Protein AF-A0A136IJ63-F1 (afdb_monomer_lite)

Sequence (81 aa):
HTQIQFCADQAKRHGLQHFWVDTCCIDKSDAIELQTAINSMFRWYRSAKRCYIFLSDVSCPSTSSQQPGATSWEAALRASR

Organism: NCBI:txid196109

Secondary structure (DSSP, 8-state):
-HHHHHHHHHHHHTT-S----HHHHS-SS-HHHHHHHHHHHHHHHHH-S------SS------SS---SS-HHHHHHHT--

Radius of gyration: 15.78 Å; chains: 1; bounding box: 28×46×27 Å

Structure (mmCIF, N/CA/C/O backbone):
data_AF-A0A136IJ63-F1
#
_entry.id   AF-A0A136IJ63-F1
#
loop_
_atom_site.group_PDB
_atom_site.id
_atom_site.type_symbol
_atom_site.label_atom_id
_atom_site.label_alt_id
_atom_site.label_comp_id
_atom_site.label_asym_id
_atom_site.label_entity_id
_atom_site.label_seq_id
_atom_site.pdbx_PDB_ins_code
_atom_site.Cartn_x
_atom_site.Cartn_y
_atom_site.Cartn_z
_atom_site.occupancy
_atom_site.B_iso_or_equiv
_atom_site.auth_seq_id
_atom_site.auth_comp_id
_atom_site.auth_asym_id
_atom_site.auth_atom_id
_atom_site.pdbx_PDB_model_num
ATOM 1 N N . HIS A 1 1 ? -2.888 2.145 -11.431 1.00 61.59 1 HIS A N 1
ATOM 2 C CA . HIS A 1 1 ? -3.868 1.956 -10.333 1.00 61.59 1 HIS A CA 1
ATOM 3 C C . HIS A 1 1 ? -3.932 0.533 -9.758 1.00 61.59 1 HIS A C 1
ATOM 5 O O . HIS A 1 1 ? -4.546 0.355 -8.713 1.00 61.59 1 HIS A O 1
ATOM 11 N N . THR A 1 2 ? -3.272 -0.466 -10.357 1.00 78.12 2 THR A N 1
ATOM 12 C CA . THR A 1 2 ? -3.339 -1.887 -9.953 1.00 78.12 2 THR A CA 1
ATOM 13 C C . THR A 1 2 ? -2.943 -2.158 -8.493 1.00 78.12 2 THR A C 1
ATOM 15 O O . THR A 1 2 ? -3.569 -2.976 -7.828 1.00 78.12 2 THR A O 1
ATOM 18 N N . GLN A 1 3 ? -1.962 -1.424 -7.955 1.00 82.25 3 GLN A N 1
ATOM 19 C CA . GLN A 1 3 ? -1.503 -1.561 -6.563 1.00 82.25 3 GLN A CA 1
ATOM 20 C C . GLN A 1 3 ? -2.578 -1.198 -5.526 1.00 82.25 3 GLN A C 1
ATOM 22 O O . GLN A 1 3 ? -2.710 -1.882 -4.516 1.00 82.25 3 GLN A O 1
ATOM 27 N N . ILE A 1 4 ? -3.381 -0.159 -5.786 1.00 86.50 4 ILE A N 1
ATOM 28 C CA . ILE A 1 4 ? -4.426 0.297 -4.853 1.00 86.50 4 ILE A CA 1
ATOM 29 C C . ILE A 1 4 ? -5.535 -0.752 -4.749 1.00 86.50 4 ILE A C 1
ATOM 31 O O . ILE A 1 4 ? -5.953 -1.095 -3.646 1.00 86.50 4 ILE A O 1
ATOM 35 N N . GLN A 1 5 ? -5.981 -1.291 -5.888 1.00 88.81 5 GLN A N 1
ATOM 36 C CA . GLN A 1 5 ? -6.997 -2.348 -5.925 1.00 88.81 5 GLN A CA 1
ATOM 37 C C . GLN A 1 5 ? -6.505 -3.612 -5.215 1.00 88.81 5 GLN A C 1
ATOM 39 O O . GLN A 1 5 ? -7.215 -4.155 -4.373 1.00 88.81 5 GLN A O 1
ATOM 44 N N . PHE A 1 6 ? -5.259 -4.022 -5.479 1.00 88.38 6 PHE A N 1
ATOM 45 C CA . PHE A 1 6 ? -4.641 -5.150 -4.788 1.00 88.38 6 PHE A CA 1
ATOM 46 C C . PHE A 1 6 ? -4.635 -4.951 -3.265 1.00 88.38 6 PHE A C 1
ATOM 48 O O . PHE A 1 6 ? -5.094 -5.825 -2.529 1.00 88.38 6 PHE A O 1
ATOM 55 N N . CYS A 1 7 ? -4.169 -3.798 -2.778 1.00 89.69 7 CYS A N 1
ATOM 56 C CA . CYS A 1 7 ? -4.137 -3.512 -1.345 1.00 89.69 7 CYS A CA 1
ATOM 57 C C . CYS A 1 7 ? -5.539 -3.452 -0.725 1.00 89.69 7 CYS A C 1
ATOM 59 O O . CYS A 1 7 ? -5.724 -3.971 0.375 1.00 89.69 7 CYS A O 1
ATOM 61 N N . ALA A 1 8 ? -6.530 -2.891 -1.425 1.00 90.38 8 ALA A N 1
ATOM 62 C CA . ALA A 1 8 ? -7.919 -2.867 -0.967 1.00 90.38 8 ALA A CA 1
ATOM 63 C C . ALA A 1 8 ? -8.496 -4.286 -0.817 1.00 90.38 8 ALA A C 1
ATOM 65 O O . ALA A 1 8 ? -9.108 -4.607 0.205 1.00 90.38 8 ALA A O 1
ATOM 66 N N . ASP A 1 9 ? -8.240 -5.163 -1.790 1.00 92.06 9 ASP A N 1
ATOM 67 C CA . ASP A 1 9 ? -8.673 -6.559 -1.738 1.00 92.06 9 ASP A CA 1
ATOM 68 C C . ASP A 1 9 ? -7.992 -7.327 -0.602 1.00 92.06 9 ASP A C 1
ATOM 70 O O . ASP A 1 9 ? -8.656 -8.074 0.122 1.00 92.06 9 ASP A O 1
ATOM 74 N N . GLN A 1 10 ? -6.683 -7.136 -0.403 1.00 92.88 10 GLN A N 1
ATOM 75 C CA . GLN A 1 10 ? -5.963 -7.747 0.719 1.00 92.88 10 GLN A CA 1
ATOM 76 C C . GLN A 1 10 ? -6.489 -7.230 2.063 1.00 92.88 10 GLN A C 1
ATOM 78 O O . GLN A 1 10 ? -6.795 -8.026 2.950 1.00 92.88 10 GLN A O 1
ATOM 83 N N . ALA A 1 11 ? -6.671 -5.917 2.212 1.00 92.06 11 ALA A N 1
ATOM 84 C CA . ALA A 1 11 ? -7.218 -5.321 3.426 1.00 92.06 11 ALA A CA 1
ATOM 85 C C . ALA A 1 11 ? -8.592 -5.914 3.764 1.00 92.06 11 ALA A C 1
ATOM 87 O O . ALA A 1 11 ? -8.802 -6.367 4.891 1.00 92.06 11 ALA A O 1
ATOM 88 N N . LYS A 1 12 ? -9.484 -6.028 2.771 1.00 93.00 12 LYS A N 1
ATOM 89 C CA . LYS A 1 12 ? -10.803 -6.653 2.930 1.00 93.00 12 LYS A CA 1
ATOM 90 C C . LYS A 1 12 ? -10.703 -8.120 3.354 1.00 93.00 12 LYS A C 1
ATOM 92 O O . LYS A 1 12 ? -11.381 -8.519 4.298 1.00 93.00 12 LYS A O 1
ATOM 97 N N . ARG A 1 13 ? -9.840 -8.915 2.709 1.00 93.38 13 ARG A N 1
ATOM 98 C CA . ARG A 1 13 ? -9.608 -10.335 3.057 1.00 93.38 13 ARG A CA 1
ATOM 99 C C . ARG A 1 13 ? -9.103 -10.515 4.487 1.00 93.38 13 ARG A C 1
ATOM 101 O O . ARG A 1 13 ? -9.435 -11.504 5.131 1.00 93.38 13 ARG A O 1
ATOM 108 N N . HIS A 1 14 ? -8.318 -9.564 4.981 1.00 91.81 14 HIS A N 1
ATOM 109 C CA . HIS A 1 14 ? -7.742 -9.599 6.323 1.00 91.81 14 HIS A CA 1
ATOM 110 C C . HIS A 1 14 ? -8.534 -8.797 7.366 1.00 91.81 14 HIS A C 1
ATOM 112 O O . HIS A 1 14 ? -8.069 -8.656 8.497 1.00 91.81 14 HIS A O 1
ATOM 118 N N . GLY A 1 15 ? -9.721 -8.285 7.016 1.00 93.25 15 GLY A N 1
ATOM 119 C CA . GLY A 1 15 ? -10.580 -7.530 7.932 1.00 93.25 15 GLY A CA 1
ATOM 120 C C . GLY A 1 15 ? -9.970 -6.206 8.409 1.00 93.25 15 GLY A C 1
ATOM 121 O O . GLY A 1 15 ? -10.252 -5.758 9.520 1.00 93.25 15 GLY A O 1
ATOM 122 N N . LEU A 1 16 ? -9.099 -5.591 7.607 1.00 92.69 16 LEU A N 1
ATOM 123 C CA . LEU A 1 16 ? -8.480 -4.301 7.900 1.00 92.69 16 LEU A CA 1
ATOM 124 C C . LEU A 1 16 ? -9.364 -3.171 7.361 1.00 92.69 16 LEU A C 1
ATOM 126 O O . LEU A 1 16 ? -9.718 -3.162 6.186 1.00 92.69 16 LEU A O 1
ATOM 130 N N . GLN A 1 17 ? -9.697 -2.204 8.218 1.00 91.00 17 GLN A N 1
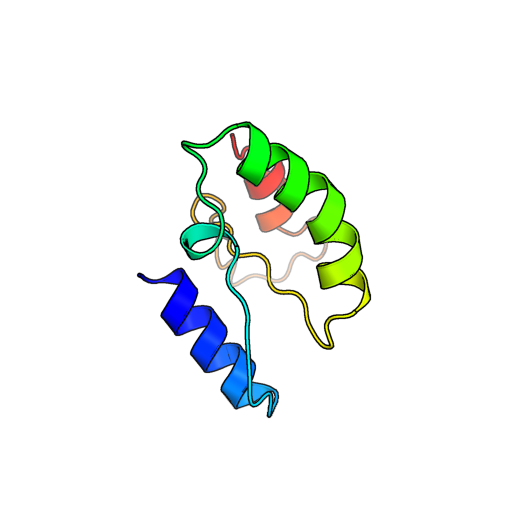ATOM 131 C CA . GLN A 1 17 ? -10.526 -1.050 7.838 1.00 91.00 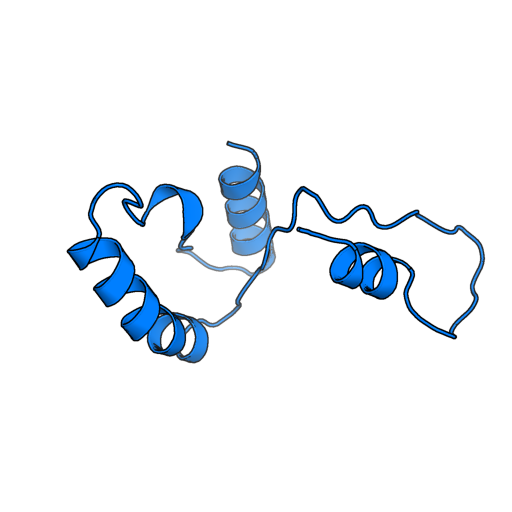17 GLN A CA 1
ATOM 132 C C . GLN A 1 17 ? -9.761 0.010 7.040 1.00 91.00 17 GLN A C 1
ATOM 134 O O . GLN A 1 17 ? -10.355 0.739 6.255 1.00 91.00 17 GLN A O 1
ATOM 139 N N . HIS A 1 18 ? -8.446 0.087 7.242 1.00 88.25 18 HIS A N 1
ATOM 140 C CA . HIS A 1 18 ? -7.585 1.076 6.610 1.00 88.25 18 HIS A CA 1
ATOM 141 C C . HIS A 1 18 ? -6.336 0.392 6.063 1.00 88.25 18 HIS A C 1
ATOM 143 O O . HIS A 1 18 ? -5.826 -0.561 6.660 1.00 88.25 18 HIS A O 1
ATOM 149 N N . PHE A 1 19 ? -5.839 0.902 4.942 1.00 89.69 19 PHE A N 1
ATOM 150 C CA . PHE A 1 19 ? -4.572 0.498 4.349 1.00 89.69 19 PHE A CA 1
ATOM 151 C C . PHE A 1 19 ? -3.826 1.731 3.836 1.00 89.69 19 PHE A C 1
ATOM 153 O O . PHE A 1 19 ? -4.425 2.781 3.608 1.00 89.69 19 PHE A O 1
ATOM 160 N N . TRP A 1 20 ? -2.514 1.589 3.673 1.00 86.38 20 TRP A N 1
ATOM 161 C CA . TRP A 1 20 ? -1.630 2.629 3.159 1.00 86.38 20 TRP A CA 1
ATOM 162 C C . TRP A 1 20 ? -0.838 2.085 1.968 1.00 86.38 20 TRP A C 1
ATOM 164 O O . TRP A 1 20 ? -0.500 0.900 1.946 1.00 86.38 20 TRP A O 1
ATOM 174 N N . VAL A 1 21 ? -0.582 2.939 0.976 1.00 85.88 21 VAL A N 1
ATOM 175 C CA . VAL A 1 21 ? 0.157 2.601 -0.246 1.00 85.88 21 VAL A CA 1
ATOM 176 C C . VAL A 1 21 ? 1.216 3.673 -0.478 1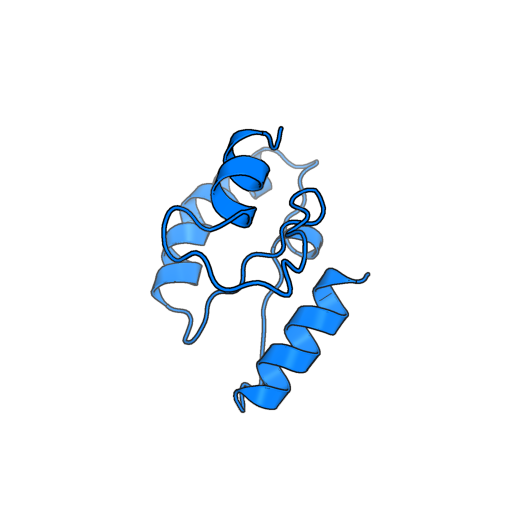.00 85.88 21 VAL A C 1
ATOM 178 O O . VAL A 1 21 ? 0.895 4.825 -0.736 1.00 85.88 21 VAL A O 1
ATOM 181 N N . ASP A 1 22 ? 2.482 3.289 -0.407 1.00 79.19 22 ASP A N 1
ATOM 182 C CA . ASP A 1 22 ? 3.644 4.170 -0.544 1.00 79.19 22 ASP A CA 1
ATOM 183 C C . ASP A 1 22 ? 3.732 4.854 -1.921 1.00 79.19 22 ASP A C 1
ATOM 185 O O . ASP A 1 22 ? 3.960 6.056 -2.021 1.00 79.19 22 ASP A O 1
ATOM 189 N N . THR A 1 23 ? 3.489 4.101 -2.993 1.00 74.25 23 THR A N 1
ATOM 190 C CA . THR A 1 23 ? 3.681 4.523 -4.391 1.00 74.25 23 THR A CA 1
ATOM 191 C C . THR A 1 23 ? 2.815 5.696 -4.838 1.00 74.25 23 THR A C 1
ATOM 193 O O . THR A 1 23 ? 3.217 6.398 -5.762 1.00 74.25 23 THR A O 1
ATOM 196 N N . CYS A 1 24 ? 1.658 5.921 -4.211 1.00 74.88 24 CYS A N 1
ATOM 197 C CA . CYS A 1 24 ? 0.793 7.074 -4.482 1.00 74.88 24 CYS A CA 1
ATOM 198 C C . CYS A 1 24 ? 0.753 8.101 -3.343 1.00 74.88 24 CYS A C 1
ATOM 200 O O . CYS A 1 24 ? 0.141 9.150 -3.517 1.00 74.88 24 CYS A O 1
ATOM 202 N N . CYS A 1 25 ? 1.344 7.796 -2.184 1.00 72.38 25 CYS A N 1
ATOM 203 C CA . CYS A 1 25 ? 1.281 8.647 -0.993 1.00 72.38 25 CYS A CA 1
ATOM 204 C C . CYS A 1 25 ? 2.617 9.304 -0.628 1.00 72.38 25 CYS A C 1
ATOM 206 O O . CYS A 1 25 ? 2.647 10.037 0.354 1.00 72.38 25 CYS A O 1
ATOM 208 N N . ILE A 1 26 ? 3.694 9.015 -1.361 1.00 80.12 26 ILE A N 1
ATOM 209 C CA . ILE A 1 26 ? 4.992 9.680 -1.218 1.00 80.12 26 ILE A CA 1
ATOM 210 C C . ILE A 1 26 ? 5.254 10.459 -2.501 1.00 80.12 26 ILE A C 1
ATOM 212 O O . ILE A 1 26 ? 5.366 9.851 -3.574 1.00 80.12 26 ILE A O 1
ATOM 216 N N . ASP A 1 27 ? 5.382 11.778 -2.394 1.00 77.62 27 ASP A N 1
ATOM 217 C CA . ASP A 1 27 ? 5.880 12.579 -3.503 1.00 77.62 27 ASP A CA 1
ATOM 218 C C . ASP A 1 27 ? 7.375 12.297 -3.701 1.00 77.62 27 ASP A C 1
ATOM 220 O O . ASP A 1 27 ? 8.221 12.567 -2.850 1.00 77.62 27 ASP A O 1
ATOM 224 N N . LYS A 1 28 ? 7.709 11.700 -4.847 1.00 80.44 28 LYS A N 1
ATOM 225 C CA . LYS A 1 28 ? 9.096 11.389 -5.218 1.00 80.44 28 LYS A CA 1
ATOM 226 C C . LYS A 1 28 ? 9.805 12.570 -5.881 1.00 80.44 28 LYS A C 1
ATOM 228 O O . LYS A 1 28 ? 11.008 12.484 -6.111 1.00 80.44 28 LYS A O 1
ATOM 233 N N . SER A 1 29 ? 9.071 13.623 -6.241 1.00 85.31 29 SER A N 1
ATOM 234 C CA . SER A 1 29 ? 9.628 14.843 -6.827 1.00 85.31 29 SER A CA 1
ATOM 235 C C . SER A 1 29 ? 10.161 15.808 -5.765 1.00 85.31 29 SER A C 1
ATOM 237 O O . SER A 1 29 ? 11.089 16.565 -6.050 1.00 85.31 29 SER A O 1
ATOM 239 N N . ASP A 1 30 ? 9.659 15.713 -4.529 1.00 86.62 30 ASP A N 1
ATOM 240 C CA . ASP A 1 30 ? 10.188 16.422 -3.366 1.00 86.62 30 ASP A CA 1
ATOM 241 C C . ASP A 1 30 ? 11.231 15.558 -2.633 1.00 86.62 30 ASP A C 1
ATOM 243 O O . ASP A 1 30 ? 10.931 14.552 -1.987 1.00 86.62 30 ASP A O 1
ATOM 247 N N . ALA A 1 31 ? 12.499 15.964 -2.721 1.00 85.19 31 ALA A N 1
ATOM 248 C CA . ALA A 1 31 ? 13.608 15.249 -2.096 1.00 85.19 31 ALA A CA 1
ATOM 249 C C . ALA A 1 31 ? 13.560 15.261 -0.553 1.00 85.19 31 ALA A C 1
ATOM 251 O O . ALA A 1 31 ? 14.057 14.325 0.081 1.00 85.19 31 ALA A O 1
ATOM 252 N N . ILE A 1 32 ? 12.971 16.292 0.063 1.00 87.88 32 ILE A N 1
ATOM 253 C CA . ILE A 1 32 ? 12.827 16.401 1.521 1.00 87.88 32 ILE A CA 1
ATOM 254 C C . ILE A 1 32 ? 11.721 15.464 2.001 1.00 87.88 32 ILE A C 1
ATOM 256 O O . ILE A 1 32 ? 11.923 14.726 2.974 1.00 87.88 32 ILE A O 1
ATOM 260 N N . GLU A 1 33 ? 10.576 15.455 1.316 1.00 83.00 33 GLU A N 1
ATOM 261 C CA . GLU A 1 33 ? 9.488 14.521 1.609 1.00 83.00 33 GLU A CA 1
ATOM 262 C C . GLU A 1 33 ? 9.962 13.079 1.432 1.00 83.00 33 GLU A C 1
ATOM 264 O O . GLU A 1 33 ? 9.821 12.275 2.355 1.00 83.00 33 GLU A O 1
ATOM 269 N N . LEU A 1 34 ? 10.611 12.768 0.307 1.00 85.12 34 LEU A N 1
ATOM 270 C CA . LEU A 1 34 ? 11.130 11.436 0.020 1.00 85.12 34 LEU A CA 1
ATOM 271 C C . LEU A 1 34 ? 12.100 10.955 1.108 1.00 85.12 34 LEU A C 1
ATOM 273 O O . LEU A 1 34 ? 11.954 9.845 1.624 1.00 85.12 34 LEU A O 1
ATOM 277 N N . GLN A 1 35 ? 13.064 11.787 1.510 1.00 84.75 35 GLN A N 1
ATOM 278 C CA . GLN A 1 35 ? 14.023 11.429 2.558 1.00 84.75 35 GLN A CA 1
ATOM 279 C C . GLN A 1 35 ? 13.342 11.231 3.922 1.00 84.75 35 GLN A C 1
ATOM 281 O O . GLN A 1 35 ? 13.690 10.312 4.675 1.00 84.75 35 GLN A O 1
ATOM 286 N N . THR A 1 36 ? 12.354 12.068 4.239 1.00 85.06 36 THR A N 1
ATOM 287 C CA . THR A 1 36 ? 11.558 11.972 5.471 1.00 85.06 36 THR A CA 1
ATOM 288 C C . THR A 1 36 ? 10.698 10.711 5.485 1.00 85.06 36 THR A C 1
ATOM 290 O O . THR A 1 36 ? 10.627 10.018 6.508 1.00 85.06 36 THR A O 1
ATOM 293 N N . ALA A 1 37 ? 10.081 10.380 4.351 1.00 84.38 37 ALA A N 1
ATOM 294 C CA . ALA A 1 37 ? 9.285 9.182 4.158 1.00 84.38 37 ALA A CA 1
ATOM 295 C C . ALA A 1 37 ? 10.159 7.934 4.307 1.00 84.38 37 ALA A C 1
ATOM 297 O O . ALA A 1 37 ? 9.829 7.084 5.126 1.00 84.38 37 ALA A O 1
ATOM 298 N N . ILE A 1 38 ? 11.330 7.866 3.661 1.00 82.75 38 ILE A N 1
ATOM 299 C CA . ILE A 1 38 ? 12.282 6.746 3.801 1.00 82.75 38 ILE A CA 1
ATOM 300 C C . ILE A 1 38 ? 12.652 6.505 5.272 1.00 82.75 38 ILE A C 1
ATOM 302 O O . ILE A 1 38 ? 12.541 5.383 5.769 1.00 82.75 38 ILE A O 1
ATOM 306 N N . ASN A 1 39 ? 13.010 7.565 6.002 1.00 83.44 39 ASN A N 1
ATOM 307 C CA . ASN A 1 39 ? 13.365 7.466 7.422 1.00 83.44 39 ASN A CA 1
ATOM 308 C C . ASN A 1 39 ? 12.170 7.070 8.313 1.00 83.44 39 ASN A C 1
ATOM 310 O O . ASN A 1 39 ? 12.343 6.552 9.419 1.00 83.44 39 ASN A O 1
ATOM 314 N N . SER A 1 40 ? 10.943 7.296 7.845 1.0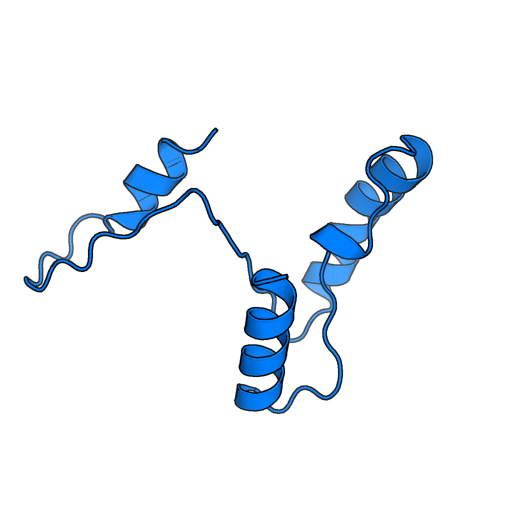0 83.12 40 SER A N 1
ATOM 315 C CA . SER A 1 40 ? 9.710 7.005 8.581 1.00 83.12 40 SER A CA 1
ATOM 316 C C . SER A 1 40 ? 9.079 5.662 8.220 1.00 83.12 40 SER A C 1
ATOM 318 O O . SER A 1 40 ? 8.434 5.056 9.078 1.00 83.12 40 SER A O 1
ATOM 320 N N . MET A 1 41 ? 9.319 5.151 7.013 1.00 83.75 41 MET A N 1
ATOM 321 C CA . MET A 1 41 ? 8.725 3.922 6.484 1.00 83.75 41 MET A CA 1
ATOM 322 C C . MET A 1 41 ? 9.030 2.713 7.353 1.00 83.75 41 MET A C 1
ATOM 324 O O . MET A 1 41 ? 8.131 1.924 7.628 1.00 83.75 41 MET A O 1
ATOM 328 N N . PHE A 1 42 ? 10.246 2.612 7.897 1.00 80.56 42 PHE A N 1
ATOM 329 C CA . PHE A 1 42 ? 10.580 1.529 8.822 1.00 80.56 42 PHE A CA 1
ATOM 330 C C . PHE A 1 42 ? 9.659 1.508 10.054 1.00 80.56 42 PHE A C 1
ATOM 332 O O . PHE A 1 42 ? 9.220 0.446 10.497 1.00 80.56 42 PHE A O 1
ATOM 339 N N . ARG A 1 43 ? 9.305 2.684 10.590 1.00 85.44 43 ARG A N 1
ATOM 340 C CA . ARG A 1 43 ? 8.387 2.799 11.734 1.00 85.44 43 ARG A CA 1
ATOM 341 C C . ARG A 1 43 ? 6.963 2.411 11.347 1.00 85.44 43 ARG A C 1
ATOM 343 O O . ARG A 1 43 ? 6.301 1.716 12.118 1.00 85.44 43 ARG A O 1
ATOM 350 N N . TRP A 1 44 ? 6.505 2.822 10.166 1.00 84.38 44 TRP A N 1
ATOM 351 C CA . TRP A 1 44 ? 5.183 2.459 9.651 1.00 84.38 44 TRP A CA 1
ATOM 352 C C . TRP A 1 44 ? 5.069 0.956 9.404 1.00 84.38 44 TRP A C 1
ATOM 354 O O . TRP A 1 44 ? 4.116 0.338 9.873 1.00 84.38 44 TRP A O 1
ATOM 364 N N . TYR A 1 45 ? 6.082 0.342 8.793 1.00 85.94 45 TYR A N 1
ATOM 365 C CA . TYR A 1 45 ? 6.136 -1.103 8.574 1.00 85.94 45 TYR A CA 1
ATOM 366 C C . TYR A 1 45 ? 6.162 -1.891 9.875 1.00 85.94 45 TYR A C 1
ATOM 368 O O . TYR A 1 45 ? 5.423 -2.859 10.023 1.00 85.94 45 TYR A O 1
ATOM 376 N N . ARG A 1 46 ? 6.960 -1.446 10.849 1.00 86.31 46 ARG A N 1
ATOM 377 C CA . ARG A 1 46 ? 7.014 -2.071 12.174 1.00 86.31 46 ARG A CA 1
ATOM 378 C C . ARG A 1 46 ? 5.667 -2.033 12.899 1.00 86.31 46 ARG A C 1
ATOM 380 O O . ARG A 1 46 ? 5.373 -2.932 13.679 1.00 86.31 46 ARG A O 1
ATOM 387 N N . SER A 1 47 ? 4.880 -0.984 12.675 1.00 86.88 47 SER A N 1
ATOM 388 C CA . SER A 1 47 ? 3.618 -0.753 13.390 1.00 86.88 47 SER A CA 1
ATOM 389 C C . SER A 1 47 ? 2.398 -1.322 12.656 1.00 86.88 47 SER A C 1
ATOM 391 O O . SER A 1 47 ? 1.306 -1.370 13.221 1.00 86.88 47 SER A O 1
ATOM 393 N N . ALA A 1 48 ? 2.552 -1.746 11.401 1.00 89.56 48 ALA A N 1
ATOM 394 C CA . ALA A 1 48 ? 1.462 -2.275 10.597 1.00 89.56 48 ALA A CA 1
ATOM 395 C C . ALA A 1 48 ? 1.091 -3.707 11.012 1.00 89.56 48 ALA A C 1
ATOM 397 O O . ALA A 1 48 ? 1.945 -4.550 11.281 1.00 89.56 48 ALA A O 1
ATOM 398 N N . LYS A 1 49 ? -0.211 -4.028 10.983 1.00 90.69 49 LYS A N 1
ATOM 399 C CA . LYS A 1 49 ? -0.680 -5.412 11.192 1.00 90.69 49 LYS A CA 1
ATOM 400 C C . LYS A 1 49 ? -0.231 -6.361 10.076 1.00 90.69 49 LYS A C 1
ATOM 402 O O . LYS A 1 49 ? -0.072 -7.562 10.310 1.00 90.69 49 LYS A O 1
ATOM 407 N N . ARG A 1 50 ? -0.105 -5.840 8.854 1.00 89.69 50 ARG A N 1
ATOM 408 C CA . ARG A 1 50 ? 0.321 -6.552 7.646 1.00 89.69 50 ARG A CA 1
ATOM 409 C C . ARG A 1 50 ? 1.060 -5.573 6.739 1.00 89.69 50 ARG A C 1
ATOM 411 O O . ARG A 1 50 ? 0.592 -4.452 6.562 1.00 89.69 50 ARG A O 1
ATOM 418 N N . CYS A 1 51 ? 2.159 -6.029 6.149 1.00 90.06 51 CYS A N 1
ATOM 419 C CA . CYS A 1 51 ? 2.900 -5.305 5.122 1.00 90.06 51 CYS A CA 1
ATOM 420 C C . CYS A 1 51 ? 2.866 -6.127 3.838 1.00 90.06 51 CYS A C 1
ATOM 422 O O . CYS A 1 51 ? 3.244 -7.298 3.850 1.00 90.06 51 CYS A O 1
ATOM 424 N N . TYR A 1 52 ? 2.414 -5.510 2.751 1.00 86.81 52 TYR A N 1
ATOM 425 C CA . TYR A 1 52 ? 2.428 -6.107 1.422 1.00 86.81 52 TYR A CA 1
ATOM 426 C C . TYR A 1 52 ? 3.421 -5.352 0.556 1.00 86.81 52 TYR A C 1
ATOM 428 O O . TYR A 1 52 ? 3.501 -4.129 0.628 1.00 86.81 52 TYR A O 1
ATOM 436 N N . ILE A 1 53 ? 4.152 -6.092 -0.269 1.00 85.06 53 ILE A N 1
ATOM 437 C CA . ILE A 1 53 ? 5.086 -5.537 -1.243 1.00 85.06 53 ILE A CA 1
ATOM 438 C C . ILE A 1 53 ? 4.576 -5.962 -2.615 1.00 85.06 53 ILE A C 1
ATOM 440 O O . ILE A 1 53 ? 4.363 -7.151 -2.856 1.00 85.06 53 ILE A O 1
ATOM 444 N N . PHE A 1 54 ? 4.338 -4.990 -3.494 1.00 83.75 54 PHE A N 1
ATOM 445 C CA . PHE A 1 54 ? 3.911 -5.242 -4.866 1.00 83.75 54 PHE A CA 1
ATOM 446 C C . PHE A 1 54 ? 5.075 -4.989 -5.818 1.00 83.75 54 PHE A C 1
ATOM 448 O O . PHE A 1 54 ? 5.506 -3.849 -5.975 1.00 83.75 54 PHE A O 1
ATOM 455 N N . LEU A 1 55 ? 5.547 -6.055 -6.458 1.00 84.75 55 LEU A N 1
ATOM 456 C CA . LEU A 1 55 ? 6.666 -6.036 -7.395 1.00 84.75 55 LEU A CA 1
ATOM 457 C C . LEU A 1 55 ? 6.131 -6.337 -8.795 1.00 84.75 55 LEU A C 1
ATOM 459 O O . LEU A 1 55 ? 5.858 -7.488 -9.124 1.00 84.75 55 LEU A O 1
ATOM 463 N N . SER A 1 56 ? 5.903 -5.295 -9.596 1.00 82.81 56 SER A N 1
ATOM 464 C CA . SER A 1 56 ? 5.309 -5.427 -10.938 1.00 82.81 56 SER A CA 1
ATOM 465 C C . SER A 1 56 ? 6.240 -6.070 -11.962 1.00 82.81 56 SER A C 1
ATOM 467 O O . SER A 1 56 ? 5.780 -6.610 -12.963 1.00 82.81 56 SER A O 1
ATOM 469 N N . ASP A 1 57 ? 7.541 -5.945 -11.741 1.00 84.00 57 ASP A N 1
ATOM 470 C CA . ASP A 1 57 ? 8.622 -6.396 -12.611 1.00 84.00 57 ASP A CA 1
ATOM 471 C C . ASP A 1 57 ? 9.113 -7.810 -12.271 1.00 84.00 57 ASP A C 1
ATOM 473 O O . ASP A 1 57 ? 9.818 -8.430 -13.066 1.00 84.00 57 ASP A O 1
ATOM 477 N N . VAL A 1 58 ? 8.664 -8.367 -11.144 1.00 84.25 58 VAL A N 1
ATOM 478 C CA . VAL A 1 58 ? 8.958 -9.742 -10.743 1.00 84.25 58 VAL A CA 1
ATOM 479 C C . VAL A 1 58 ? 7.834 -10.657 -11.216 1.00 84.25 58 VAL A C 1
ATOM 481 O O . VAL A 1 58 ? 6.749 -10.710 -10.636 1.00 84.25 58 VAL A O 1
ATOM 484 N N . SER A 1 59 ? 8.101 -11.420 -12.273 1.00 78.38 59 SER A N 1
ATOM 485 C CA . SER A 1 59 ? 7.196 -12.470 -12.741 1.00 78.38 59 SER A CA 1
ATOM 486 C C . SER A 1 59 ? 7.547 -13.802 -12.076 1.00 78.38 59 SER A C 1
ATOM 488 O O . SER A 1 59 ? 8.673 -14.286 -12.159 1.00 78.38 59 SER A O 1
ATOM 490 N N . CYS A 1 60 ? 6.575 -14.409 -11.392 1.00 69.62 60 CYS A N 1
ATOM 491 C CA . CYS A 1 60 ? 6.704 -15.779 -10.907 1.00 69.62 60 CYS A CA 1
ATOM 492 C C . CYS A 1 60 ? 6.114 -16.712 -11.971 1.00 69.62 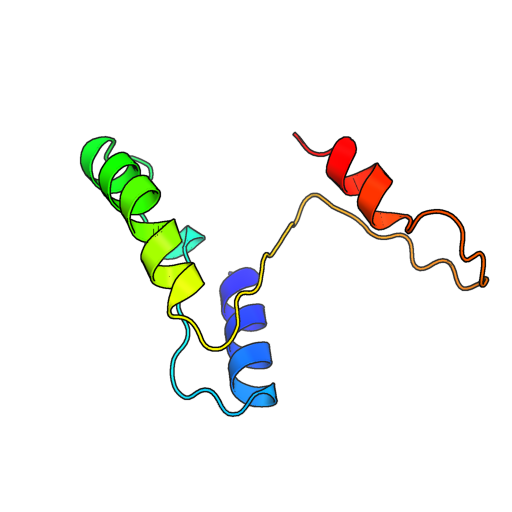60 CYS A C 1
ATOM 494 O O . CYS A 1 60 ? 4.895 -16.684 -12.170 1.00 69.62 60 CYS A O 1
ATOM 496 N N . PRO A 1 61 ? 6.918 -17.518 -12.684 1.00 65.25 61 PRO A N 1
ATOM 497 C CA . PRO A 1 61 ? 6.361 -18.529 -13.562 1.00 65.25 61 PRO A CA 1
ATOM 498 C C . PRO A 1 61 ? 5.604 -19.537 -12.696 1.00 65.25 61 PRO A C 1
ATOM 500 O O . PRO A 1 61 ? 6.152 -20.116 -11.758 1.00 65.25 61 PRO A O 1
ATOM 503 N N . SER A 1 62 ? 4.321 -19.728 -12.992 1.00 59.97 62 SER A N 1
ATOM 504 C CA . SER A 1 62 ? 3.491 -20.751 -12.366 1.00 59.97 62 SER A CA 1
ATOM 505 C C . SER A 1 62 ? 3.950 -22.123 -12.854 1.00 59.97 62 SER A C 1
ATOM 507 O O . SER A 1 62 ? 3.378 -22.687 -13.785 1.00 59.97 62 SER A O 1
ATOM 509 N N . THR A 1 63 ? 5.023 -22.652 -12.272 1.00 56.53 63 THR A N 1
ATOM 510 C CA . THR A 1 63 ? 5.438 -24.033 -12.494 1.00 56.53 63 THR A CA 1
ATOM 511 C C . THR A 1 63 ? 4.403 -24.952 -11.853 1.00 56.53 63 THR A C 1
ATOM 513 O O . THR A 1 63 ? 4.337 -25.115 -10.639 1.00 56.53 63 THR A O 1
ATOM 516 N N . SER A 1 64 ? 3.586 -25.587 -12.691 1.00 55.28 64 SER A N 1
ATOM 517 C CA . SER A 1 64 ? 2.633 -26.644 -12.329 1.00 55.28 64 SER A CA 1
ATOM 518 C C . SER A 1 64 ? 3.305 -27.948 -11.859 1.00 55.28 64 SER A C 1
ATOM 520 O O . SER A 1 64 ? 2.642 -28.971 -11.707 1.00 55.28 64 SER A O 1
ATOM 522 N N . SER A 1 65 ? 4.611 -27.934 -11.591 1.00 54.47 65 SER A N 1
ATOM 523 C CA . SER A 1 65 ? 5.405 -29.101 -11.218 1.00 54.47 65 SER A CA 1
ATOM 524 C C . SER A 1 65 ? 6.268 -28.793 -9.996 1.00 54.47 65 SER A C 1
ATOM 526 O O . SER A 1 65 ? 7.221 -28.017 -10.056 1.00 54.47 65 SER A O 1
ATOM 528 N N . GLN A 1 66 ? 5.896 -29.427 -8.887 1.00 53.16 66 GLN A N 1
ATOM 529 C CA . GLN A 1 66 ? 6.531 -29.396 -7.573 1.00 53.16 66 GLN A CA 1
ATOM 530 C C . GLN A 1 66 ? 8.040 -29.706 -7.664 1.00 53.16 66 GLN A C 1
ATOM 532 O O . GLN A 1 66 ? 8.436 -30.857 -7.838 1.00 53.16 66 GLN A O 1
ATOM 537 N N . GLN A 1 67 ? 8.891 -28.688 -7.523 1.00 53.84 67 GLN A N 1
ATOM 538 C CA . GLN A 1 67 ? 10.311 -28.849 -7.187 1.00 53.84 67 GLN A CA 1
ATOM 539 C C . GLN A 1 67 ? 10.655 -27.863 -6.052 1.00 53.84 67 GLN A C 1
ATOM 541 O O . GLN A 1 67 ? 10.688 -26.651 -6.278 1.00 53.84 67 GLN A O 1
ATOM 546 N N . PRO A 1 68 ? 10.863 -28.352 -4.817 1.00 52.69 68 PRO A N 1
ATOM 547 C CA . PRO A 1 68 ? 11.154 -27.534 -3.645 1.00 52.69 68 PRO A CA 1
ATOM 548 C C . PRO A 1 68 ? 12.669 -27.292 -3.543 1.00 52.69 68 PRO A C 1
ATOM 550 O O . PRO A 1 68 ? 13.355 -27.983 -2.799 1.00 52.69 68 PRO A O 1
ATOM 553 N N . GLY A 1 69 ? 13.213 -26.366 -4.341 1.00 56.34 69 GLY A N 1
ATOM 554 C CA . GLY A 1 69 ? 14.671 -26.138 -4.391 1.00 56.34 69 GLY A CA 1
ATOM 555 C C . GLY A 1 69 ? 15.118 -24.679 -4.331 1.00 56.34 69 GLY A C 1
ATOM 556 O O . GLY A 1 69 ? 16.030 -24.346 -3.589 1.00 56.34 69 GLY A O 1
ATOM 557 N N . ALA A 1 70 ? 14.460 -23.794 -5.068 1.00 55.28 70 ALA A N 1
ATOM 558 C CA . ALA A 1 70 ? 14.567 -22.346 -4.930 1.00 55.28 70 ALA A CA 1
ATOM 559 C C . ALA A 1 70 ? 13.355 -21.782 -5.657 1.00 55.28 70 ALA A C 1
ATOM 561 O O . ALA A 1 70 ? 13.096 -22.128 -6.813 1.00 55.28 70 ALA A O 1
ATOM 562 N N . THR A 1 71 ? 12.537 -21.004 -4.967 1.00 64.62 71 THR A N 1
ATOM 563 C CA . THR A 1 71 ? 11.298 -20.517 -5.554 1.00 64.62 71 THR A CA 1
ATOM 564 C C . THR A 1 71 ? 11.614 -19.600 -6.729 1.00 64.62 71 THR A C 1
ATOM 566 O O . THR A 1 71 ? 12.385 -18.657 -6.590 1.00 64.62 71 THR A O 1
ATOM 569 N N . SER A 1 72 ? 11.006 -19.855 -7.890 1.00 73.12 72 SER A N 1
ATOM 570 C CA . SER A 1 72 ? 11.311 -19.135 -9.133 1.00 73.12 72 SER A CA 1
ATOM 571 C C . SER A 1 72 ? 11.190 -17.607 -9.035 1.00 73.12 72 SER A C 1
ATOM 573 O O . SER A 1 72 ? 11.796 -16.898 -9.837 1.00 73.12 72 SER A O 1
ATOM 575 N N . TRP A 1 73 ? 10.434 -17.093 -8.062 1.00 77.25 73 TRP A N 1
ATOM 576 C CA . TRP A 1 73 ? 10.337 -15.661 -7.798 1.00 77.25 73 TRP A CA 1
ATOM 577 C C . TRP A 1 73 ? 11.614 -15.063 -7.189 1.00 77.25 73 TRP A C 1
ATOM 579 O O . TRP A 1 73 ? 11.865 -13.889 -7.413 1.00 77.25 73 TRP A O 1
ATOM 589 N N . GLU A 1 74 ? 12.444 -15.820 -6.460 1.00 80.50 74 GLU A N 1
ATOM 590 C CA . GLU A 1 74 ? 13.697 -15.304 -5.874 1.00 80.50 74 GLU A CA 1
ATOM 591 C C . GLU A 1 74 ? 14.719 -14.973 -6.961 1.00 80.50 74 GLU A C 1
ATOM 593 O O . GLU A 1 74 ? 15.391 -13.945 -6.903 1.00 80.50 74 GLU A O 1
ATOM 598 N N . ALA A 1 75 ? 14.820 -15.83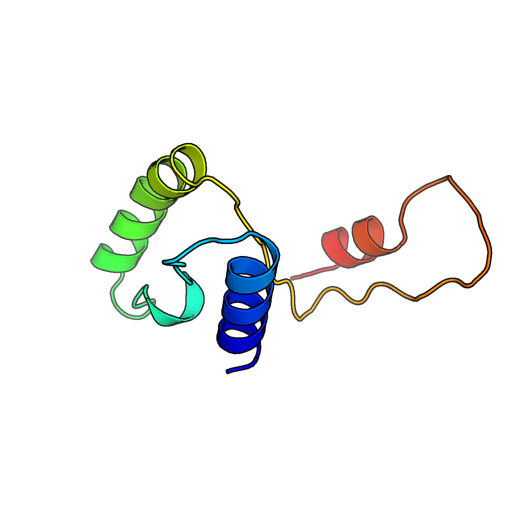9 -7.972 1.00 80.69 75 ALA A N 1
ATOM 599 C CA . ALA A 1 75 ? 15.663 -15.602 -9.136 1.00 80.69 75 ALA A CA 1
ATOM 600 C C . ALA A 1 75 ? 15.163 -14.394 -9.940 1.00 80.69 75 ALA A C 1
ATOM 602 O O . ALA A 1 75 ? 15.961 -13.536 -10.309 1.00 80.69 75 ALA A O 1
ATOM 603 N N . ALA A 1 76 ? 13.845 -14.290 -10.145 1.00 81.62 76 ALA A N 1
ATOM 604 C CA . ALA A 1 76 ? 13.233 -13.139 -10.804 1.00 81.62 76 ALA A CA 1
ATOM 605 C C . ALA A 1 76 ? 13.446 -11.837 -10.008 1.00 81.62 76 ALA A C 1
ATOM 607 O O . ALA A 1 76 ? 13.787 -10.818 -10.592 1.00 81.62 76 ALA A O 1
ATOM 608 N N . LEU A 1 77 ? 13.340 -11.885 -8.677 1.00 82.62 77 LEU A N 1
ATOM 609 C CA . LEU A 1 77 ? 13.603 -10.753 -7.789 1.00 82.62 77 LEU A CA 1
ATOM 610 C C . LEU A 1 77 ? 15.066 -10.305 -7.838 1.00 82.62 77 LEU A C 1
ATOM 612 O O . LEU A 1 77 ? 15.339 -9.113 -7.883 1.00 82.62 77 LEU A O 1
ATOM 616 N N . ARG A 1 78 ? 16.024 -11.239 -7.840 1.00 84.12 78 ARG A N 1
ATOM 617 C CA . ARG A 1 78 ? 17.451 -10.893 -7.977 1.00 84.12 78 ARG A CA 1
ATOM 618 C C . ARG A 1 78 ? 17.790 -10.299 -9.345 1.00 84.12 78 ARG A C 1
ATOM 620 O O . ARG A 1 78 ? 18.792 -9.605 -9.454 1.00 84.12 78 ARG A O 1
ATOM 627 N N . ALA A 1 79 ? 16.992 -10.604 -10.366 1.00 82.00 79 ALA A N 1
ATOM 628 C CA . ALA A 1 79 ? 17.133 -10.060 -11.712 1.00 82.00 79 ALA A CA 1
ATOM 629 C C . ALA A 1 79 ? 16.343 -8.752 -11.933 1.00 82.00 79 ALA A C 1
ATOM 631 O O . ALA A 1 79 ? 16.481 -8.144 -12.996 1.00 82.00 79 ALA A O 1
ATOM 632 N N . SER A 1 80 ? 15.528 -8.323 -10.959 1.00 79.06 80 SER A N 1
ATOM 633 C CA . SER A 1 80 ? 14.847 -7.021 -10.965 1.00 79.06 80 SER A CA 1
ATOM 634 C C . SER A 1 80 ? 15.847 -5.867 -10.852 1.00 79.06 80 SER A C 1
ATOM 636 O O . SER A 1 80 ? 16.944 -6.040 -10.326 1.00 79.06 80 SER A O 1
ATOM 638 N N . ARG A 1 81 ? 15.460 -4.703 -11.385 1.00 60.72 81 ARG A N 1
ATOM 639 C CA . ARG A 1 81 ? 16.313 -3.510 -11.543 1.00 60.72 81 ARG A CA 1
ATOM 640 C C . ARG A 1 81 ? 16.722 -2.839 -10.236 1.00 60.72 81 ARG A C 1
ATOM 642 O O . ARG A 1 81 ? 15.893 -2.803 -9.302 1.00 60.72 81 ARG A O 1
#

Foldseek 3Di:
DVVVVVQVVVCVVVVHPDDDDCVVPQDPVDPVSVVVCVVCVVVVCVPDPDDDDDDPQQDQPPPPDDDPDDRSSVVSVVVDD

InterPro domains:
  IPR010730 Heterokaryon incompatibility [PF06985] (8-62)

pLDDT: mean 80.31, std 11.16, range [52.69, 93.38]